Protein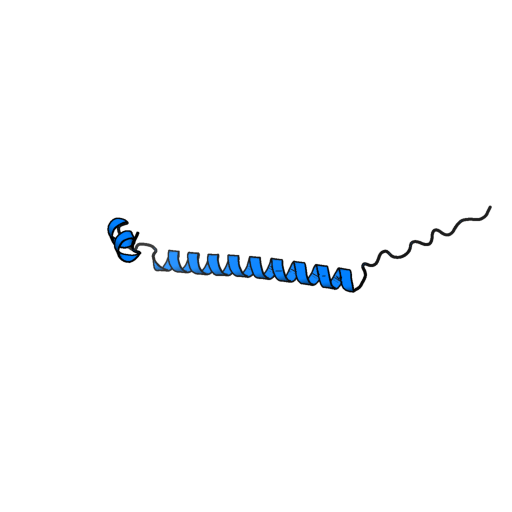 AF-A0A9E5ASD8-F1 (afdb_monomer_lite)

Secondary structure (DSSP, 8-state):
-----------PPPHHHHHHHHHHHHHHHHHHHHHHHHHHHHHHHHHHHTTSPPPPHHHHHHHHT-

Radius of gyration: 27.7 Å; chains: 1; bounding box: 80×18×58 Å

Structure (mmCIF, N/CA/C/O backbone):
data_AF-A0A9E5ASD8-F1
#
_entry.id   AF-A0A9E5ASD8-F1
#
loop_
_atom_site.group_PDB
_atom_site.id
_atom_site.type_symbol
_atom_site.label_atom_id
_atom_site.label_alt_id
_atom_site.label_comp_id
_atom_site.label_asym_id
_atom_site.label_entity_id
_atom_site.label_seq_id
_atom_site.pdbx_PDB_ins_code
_atom_site.Cartn_x
_atom_site.Cartn_y
_atom_site.Cartn_z
_atom_site.occupancy
_atom_site.B_iso_or_equiv
_atom_site.auth_seq_id
_atom_site.auth_comp_id
_atom_site.auth_asym_id
_atom_site.auth_atom_id
_atom_site.pdbx_PDB_model_num
ATOM 1 N N . MET A 1 1 ? 55.485 -10.154 -34.517 1.00 41.66 1 MET A N 1
ATOM 2 C CA . MET A 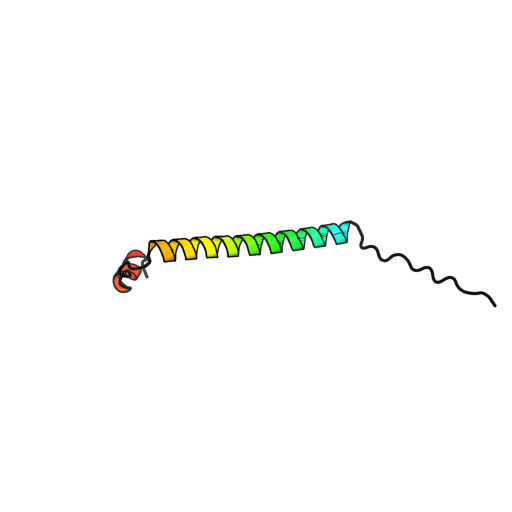1 1 ? 54.530 -10.441 -33.426 1.00 41.66 1 MET A CA 1
ATOM 3 C C . MET A 1 1 ? 53.499 -9.320 -33.409 1.00 41.66 1 MET A C 1
ATOM 5 O O . MET A 1 1 ? 53.813 -8.243 -32.923 1.00 41.66 1 MET A O 1
ATOM 9 N N . SER A 1 2 ? 52.333 -9.518 -34.029 1.00 49.62 2 SER A N 1
ATOM 10 C CA . SER A 1 2 ? 51.270 -8.501 -34.075 1.00 49.62 2 SER A CA 1
ATOM 11 C C . SER A 1 2 ? 50.397 -8.616 -32.833 1.00 49.62 2 SER A C 1
ATOM 13 O O . SER A 1 2 ? 49.753 -9.641 -32.619 1.00 49.62 2 SER A O 1
ATOM 15 N N . THR A 1 3 ? 50.385 -7.581 -32.002 1.00 53.47 3 THR A N 1
ATOM 16 C CA . THR A 1 3 ? 49.512 -7.493 -30.833 1.00 53.47 3 THR A CA 1
ATOM 17 C C . THR A 1 3 ? 48.122 -7.043 -31.278 1.00 53.47 3 THR A C 1
ATOM 19 O O . THR A 1 3 ? 47.926 -5.929 -31.759 1.00 53.47 3 THR A O 1
ATOM 22 N N . ALA A 1 4 ? 47.137 -7.932 -31.151 1.00 56.47 4 ALA A N 1
ATOM 23 C CA . ALA A 1 4 ? 45.743 -7.595 -31.400 1.00 56.47 4 ALA A CA 1
ATOM 24 C C . ALA A 1 4 ? 45.250 -6.623 -30.316 1.00 56.47 4 ALA A C 1
ATOM 26 O O . ALA A 1 4 ? 45.187 -6.964 -29.133 1.00 56.47 4 ALA A O 1
ATOM 27 N N . VAL A 1 5 ? 44.894 -5.404 -30.719 1.00 60.31 5 VAL A N 1
ATOM 28 C CA . VAL A 1 5 ? 44.244 -4.429 -29.840 1.00 60.31 5 VAL A CA 1
ATOM 29 C C . VAL A 1 5 ? 42.808 -4.893 -29.617 1.00 60.31 5 VAL A C 1
ATOM 31 O O . VAL A 1 5 ? 41.963 -4.806 -30.508 1.00 60.31 5 VAL A O 1
ATOM 34 N N . VAL A 1 6 ? 42.529 -5.423 -28.425 1.00 63.12 6 VAL A N 1
ATOM 35 C CA . VAL A 1 6 ? 41.176 -5.799 -28.002 1.00 63.12 6 VAL A CA 1
ATOM 36 C C . VAL A 1 6 ? 40.337 -4.527 -27.911 1.00 63.12 6 VAL A C 1
ATOM 38 O O . VAL A 1 6 ? 40.391 -3.793 -26.924 1.00 63.12 6 VAL A O 1
ATOM 41 N N . ASN A 1 7 ? 39.559 -4.259 -28.958 1.00 57.56 7 ASN A N 1
ATOM 42 C CA . ASN A 1 7 ? 38.579 -3.185 -28.978 1.00 57.56 7 ASN A CA 1
ATOM 43 C C . ASN A 1 7 ? 37.441 -3.534 -28.006 1.00 57.56 7 ASN A C 1
ATOM 45 O O . ASN A 1 7 ? 36.463 -4.190 -28.373 1.00 57.56 7 ASN A O 1
ATOM 49 N N . ARG A 1 8 ? 37.580 -3.132 -26.738 1.00 60.47 8 ARG A N 1
ATOM 50 C CA . ARG A 1 8 ? 36.484 -3.176 -25.766 1.00 60.47 8 ARG A CA 1
ATOM 51 C C . ARG A 1 8 ? 35.458 -2.132 -26.185 1.00 60.47 8 ARG A C 1
ATOM 53 O O . ARG A 1 8 ? 35.526 -0.987 -25.748 1.00 60.47 8 ARG A O 1
ATOM 60 N N . LYS A 1 9 ? 34.499 -2.533 -27.026 1.00 56.97 9 LYS A N 1
ATOM 61 C CA . LYS A 1 9 ? 33.251 -1.785 -27.214 1.00 56.97 9 LYS A CA 1
ATOM 62 C C . LYS A 1 9 ? 32.711 -1.468 -25.824 1.00 56.97 9 LYS A C 1
ATOM 64 O O . LYS A 1 9 ? 32.389 -2.377 -25.059 1.00 56.97 9 LYS A O 1
ATOM 69 N N . SER A 1 10 ? 32.674 -0.187 -25.480 1.00 61.09 10 SER A N 1
ATOM 70 C CA . SER A 1 10 ? 32.066 0.282 -24.248 1.00 61.09 10 SER A CA 1
ATOM 71 C C . SER A 1 10 ? 30.610 -0.175 -24.264 1.00 61.09 10 SER A C 1
ATOM 73 O O . SER A 1 10 ? 29.796 0.303 -25.049 1.00 61.09 10 SER A O 1
ATOM 75 N N . SER A 1 11 ? 30.289 -1.162 -23.425 1.00 64.06 11 SER A N 1
ATOM 76 C CA . SER A 1 11 ? 28.933 -1.684 -23.242 1.00 64.06 11 SER A CA 1
ATOM 77 C C . SER A 1 11 ? 28.105 -0.670 -22.451 1.00 64.06 11 SER A C 1
ATOM 79 O O . SER A 1 11 ? 27.633 -0.938 -21.348 1.00 64.06 11 SER A O 1
ATOM 81 N N . GLN A 1 12 ? 27.987 0.545 -22.978 1.00 65.00 12 GLN A N 1
ATOM 82 C CA . GLN A 1 12 ? 27.053 1.521 -22.457 1.00 65.00 12 GLN A CA 1
ATOM 83 C C . GLN A 1 12 ? 25.653 1.075 -22.887 1.00 65.00 12 GLN A C 1
ATOM 85 O O . GLN A 1 12 ? 25.419 0.893 -24.084 1.00 65.00 12 GLN A O 1
ATOM 90 N N . PRO A 1 13 ? 24.722 0.863 -21.940 1.00 71.00 13 PRO A N 1
ATOM 91 C CA . PRO A 1 13 ? 23.353 0.531 -22.293 1.00 71.00 13 PRO A CA 1
ATOM 92 C C . PRO A 1 13 ? 22.780 1.646 -23.165 1.00 71.00 13 PRO A C 1
ATOM 94 O O . PRO A 1 13 ? 23.017 2.832 -22.899 1.00 71.00 13 PRO A O 1
ATOM 97 N N . SER A 1 14 ? 22.035 1.258 -24.202 1.00 85.25 14 SER A N 1
ATOM 98 C CA . SER A 1 14 ? 21.366 2.211 -25.083 1.00 85.25 14 SER A CA 1
ATOM 99 C C . SER A 1 14 ? 20.472 3.153 -24.274 1.00 85.25 14 SER A C 1
ATOM 101 O O . SER A 1 14 ? 20.020 2.828 -23.169 1.00 85.25 14 SER A O 1
ATOM 103 N N . LEU A 1 15 ? 20.206 4.336 -24.825 1.00 89.38 15 LEU A N 1
ATOM 104 C CA . LEU A 1 15 ? 19.299 5.302 -24.208 1.00 89.3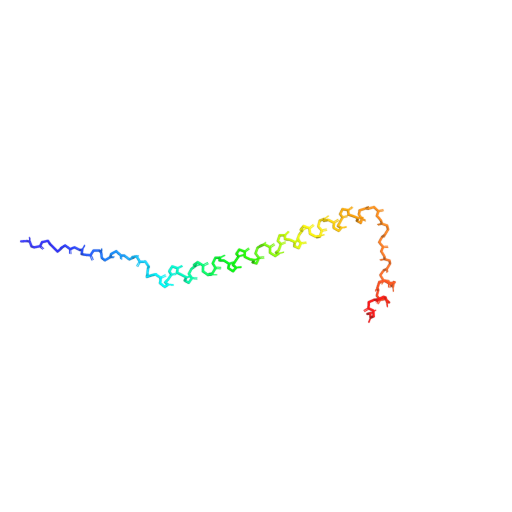8 15 LEU A CA 1
ATOM 105 C C . LEU A 1 15 ? 17.945 4.656 -23.861 1.00 89.38 15 LEU A C 1
ATOM 107 O O . LEU A 1 15 ? 17.441 4.846 -22.757 1.00 89.38 15 LEU A O 1
ATOM 111 N N . ASP A 1 16 ? 17.426 3.791 -24.735 1.00 91.31 16 ASP A N 1
ATOM 112 C CA . ASP A 1 16 ? 16.185 3.047 -24.500 1.00 91.31 16 ASP A CA 1
ATOM 113 C C . ASP A 1 16 ? 16.258 2.121 -23.285 1.00 91.31 16 ASP A C 1
ATOM 115 O O . ASP A 1 16 ? 15.309 2.045 -22.502 1.00 91.31 16 ASP A O 1
ATOM 119 N N . ALA A 1 17 ? 17.386 1.433 -23.085 1.00 90.81 17 ALA A N 1
ATOM 120 C CA . ALA A 1 17 ? 17.587 0.588 -21.913 1.00 90.81 17 ALA A CA 1
ATOM 121 C C . ALA A 1 17 ? 17.599 1.424 -20.621 1.00 90.81 17 ALA A C 1
ATOM 123 O O . ALA A 1 17 ? 17.007 1.021 -19.616 1.00 90.81 17 ALA A O 1
ATOM 124 N N . LYS A 1 18 ? 18.196 2.625 -20.659 1.00 92.06 18 LYS A N 1
ATOM 125 C CA . LYS A 1 18 ? 18.172 3.573 -19.533 1.00 92.06 18 LYS A CA 1
ATOM 126 C C . LYS A 1 18 ? 16.752 4.075 -19.250 1.00 92.06 18 LYS A C 1
ATOM 128 O O . LYS A 1 18 ? 16.333 4.066 -18.095 1.00 92.06 18 LYS A O 1
ATOM 133 N N . ILE A 1 19 ? 15.985 4.428 -20.285 1.00 94.50 19 ILE A N 1
ATOM 134 C CA . ILE A 1 19 ? 14.589 4.880 -20.153 1.00 94.50 19 ILE A CA 1
ATOM 135 C C . ILE A 1 19 ? 13.706 3.775 -19.565 1.00 94.50 19 ILE A C 1
ATOM 137 O O . ILE A 1 19 ? 12.917 4.032 -18.656 1.00 94.50 19 ILE A O 1
ATOM 141 N N . ARG A 1 20 ? 13.835 2.533 -20.049 1.00 95.44 20 ARG A N 1
ATOM 142 C CA . ARG A 1 20 ? 13.071 1.391 -19.518 1.00 95.44 20 ARG A CA 1
ATOM 143 C C . ARG A 1 20 ? 13.367 1.159 -18.041 1.00 95.44 20 ARG A C 1
ATOM 145 O O . ARG A 1 20 ? 12.433 1.004 -17.259 1.00 95.44 20 ARG A O 1
ATOM 152 N N . ARG A 1 21 ? 14.646 1.200 -17.655 1.00 95.00 21 ARG A N 1
ATOM 153 C CA . ARG A 1 21 ? 15.053 1.055 -16.254 1.00 95.00 21 ARG A CA 1
ATOM 154 C C . ARG A 1 21 ? 14.497 2.179 -15.382 1.00 95.00 21 ARG A C 1
ATOM 156 O O . ARG A 1 21 ? 13.954 1.895 -14.323 1.00 95.00 21 ARG A O 1
ATOM 163 N N . ALA A 1 22 ? 14.567 3.428 -15.840 1.00 96.25 22 ALA A N 1
ATOM 164 C CA . ALA A 1 22 ? 14.008 4.562 -15.107 1.00 96.25 22 ALA A CA 1
ATOM 165 C C . ALA A 1 22 ? 12.493 4.413 -14.882 1.00 96.25 22 ALA A C 1
ATOM 167 O O . ALA A 1 22 ? 12.009 4.636 -13.777 1.00 96.25 22 ALA A O 1
ATOM 168 N N . LYS A 1 23 ? 11.742 3.964 -15.897 1.00 97.56 23 LYS A N 1
ATOM 169 C CA . LYS A 1 23 ? 10.301 3.696 -15.761 1.00 97.56 23 LYS A CA 1
ATOM 170 C C . LYS A 1 23 ? 9.994 2.582 -14.759 1.00 97.56 23 LYS A C 1
ATOM 172 O O . LYS A 1 23 ? 8.997 2.688 -14.055 1.00 97.56 23 LYS A O 1
ATOM 177 N N . ALA A 1 24 ? 10.814 1.531 -14.707 1.00 97.38 24 ALA A N 1
ATOM 178 C CA . ALA A 1 24 ? 10.655 0.464 -13.719 1.00 97.38 24 ALA A CA 1
ATOM 179 C C . ALA A 1 24 ? 10.849 1.003 -12.294 1.00 97.38 24 ALA A C 1
ATOM 181 O O . ALA A 1 24 ? 9.963 0.844 -11.463 1.00 97.38 24 ALA A O 1
ATOM 182 N N . VAL A 1 25 ? 11.929 1.757 -12.066 1.00 97.62 25 VAL A N 1
ATOM 183 C CA . VAL A 1 25 ? 12.216 2.376 -10.762 1.00 97.62 25 VAL A CA 1
ATOM 184 C C . VAL A 1 25 ? 11.096 3.325 -10.327 1.00 97.62 25 VAL A C 1
ATOM 186 O O . VAL A 1 25 ? 10.692 3.308 -9.173 1.00 97.62 25 VAL A O 1
ATOM 189 N N . LEU A 1 26 ? 10.548 4.134 -11.239 1.00 97.81 26 LEU A N 1
ATOM 190 C CA . LEU A 1 26 ? 9.440 5.036 -10.904 1.00 97.81 26 LEU A CA 1
ATOM 191 C C . LEU A 1 26 ? 8.163 4.291 -10.494 1.00 97.81 26 LEU A C 1
ATOM 193 O O . LEU A 1 26 ? 7.422 4.792 -9.653 1.00 97.81 26 LEU A O 1
ATOM 197 N N . ARG A 1 27 ? 7.900 3.113 -11.070 1.00 97.62 27 ARG A N 1
ATOM 198 C CA . ARG A 1 27 ? 6.761 2.276 -10.663 1.00 97.62 27 ARG A CA 1
ATOM 199 C C . ARG A 1 27 ? 6.982 1.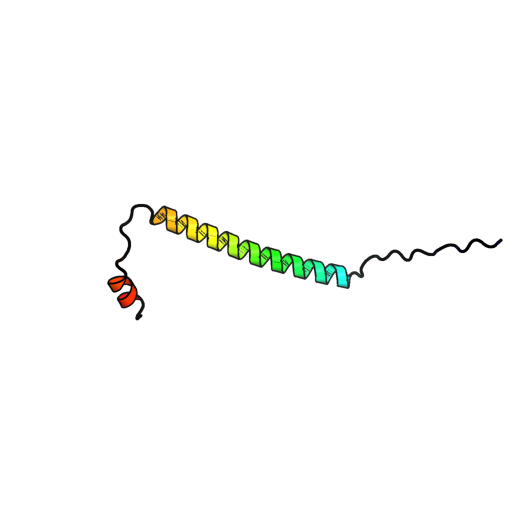702 -9.272 1.00 97.62 27 ARG A C 1
ATOM 201 O O . ARG A 1 27 ? 6.116 1.865 -8.429 1.00 97.62 27 ARG A O 1
ATOM 208 N N . GLU A 1 28 ? 8.161 1.139 -9.022 1.00 97.12 28 GLU A N 1
ATOM 209 C CA . GLU A 1 28 ? 8.525 0.618 -7.700 1.00 97.12 28 GLU A CA 1
ATOM 210 C C . GLU A 1 28 ? 8.429 1.706 -6.624 1.00 97.12 28 GLU A C 1
ATOM 212 O O . GLU A 1 28 ? 7.864 1.481 -5.560 1.00 97.12 28 GLU A O 1
ATOM 217 N N . LEU A 1 29 ? 8.918 2.917 -6.913 1.00 97.12 29 LEU A N 1
ATOM 218 C CA . LEU A 1 29 ? 8.811 4.045 -5.988 1.00 97.12 29 LEU A CA 1
ATOM 219 C C . LEU A 1 29 ? 7.362 4.446 -5.717 1.00 97.12 29 LEU A C 1
ATOM 221 O O . LEU A 1 29 ? 7.036 4.759 -4.577 1.00 97.12 29 LEU A O 1
ATOM 225 N N . ARG A 1 30 ? 6.499 4.445 -6.738 1.00 96.12 30 ARG A N 1
ATOM 226 C CA . ARG A 1 30 ? 5.074 4.728 -6.547 1.00 96.12 30 ARG A CA 1
ATOM 227 C C . ARG A 1 30 ? 4.436 3.685 -5.632 1.00 96.12 30 ARG A C 1
ATOM 229 O O . ARG A 1 30 ? 3.781 4.068 -4.673 1.00 96.12 30 ARG A O 1
ATOM 236 N N . ASP A 1 31 ? 4.677 2.405 -5.891 1.00 96.31 31 ASP A N 1
ATOM 237 C CA . ASP A 1 31 ? 4.090 1.319 -5.104 1.00 96.31 31 ASP A CA 1
ATOM 238 C C . ASP A 1 31 ? 4.574 1.376 -3.633 1.00 96.31 31 ASP A C 1
ATOM 240 O O . ASP A 1 31 ? 3.805 1.147 -2.702 1.00 96.31 31 ASP A O 1
ATOM 244 N N . VAL A 1 32 ? 5.834 1.774 -3.397 1.00 96.56 32 VAL A N 1
ATOM 245 C CA . VAL A 1 32 ? 6.366 2.015 -2.041 1.00 96.56 32 VAL A CA 1
ATOM 246 C C . VAL A 1 32 ? 5.718 3.228 -1.370 1.00 96.56 32 VAL A C 1
ATOM 248 O O . VAL A 1 32 ? 5.479 3.200 -0.163 1.00 96.56 32 VAL A O 1
ATOM 251 N N . LEU A 1 33 ? 5.458 4.308 -2.111 1.00 96.69 33 LEU A N 1
ATOM 252 C CA . LEU A 1 33 ? 4.785 5.486 -1.559 1.00 96.69 33 LEU A CA 1
ATOM 253 C C . LEU A 1 33 ? 3.341 5.174 -1.157 1.00 96.69 33 LEU A C 1
ATOM 255 O O . LEU A 1 33 ? 2.936 5.586 -0.075 1.00 96.69 33 LEU A O 1
ATOM 259 N N . GLU A 1 34 ? 2.612 4.408 -1.970 1.00 95.62 34 GLU A N 1
ATOM 260 C CA . GLU A 1 34 ? 1.252 3.956 -1.646 1.00 95.62 34 GLU A CA 1
ATOM 261 C C . GLU A 1 34 ? 1.235 3.134 -0.343 1.00 95.62 34 GLU A C 1
ATOM 263 O O . GLU A 1 34 ? 0.489 3.463 0.577 1.00 95.62 34 GLU A O 1
ATOM 268 N N . ASP A 1 35 ? 2.138 2.157 -0.183 1.00 96.38 35 ASP A N 1
ATOM 269 C CA . ASP A 1 35 ? 2.253 1.378 1.065 1.00 96.38 35 ASP A CA 1
ATOM 270 C C . ASP A 1 35 ? 2.645 2.251 2.276 1.00 96.38 35 ASP A C 1
ATOM 272 O O . ASP A 1 35 ? 2.170 2.046 3.396 1.00 96.38 35 ASP A O 1
ATOM 276 N N . LEU A 1 36 ? 3.503 3.259 2.090 1.00 96.00 36 LEU A N 1
ATOM 277 C CA . LEU A 1 36 ? 3.859 4.184 3.171 1.00 96.00 36 LEU A CA 1
ATOM 278 C C . LEU A 1 36 ? 2.682 5.056 3.610 1.00 96.00 36 LEU A C 1
ATOM 280 O O . LEU A 1 36 ? 2.532 5.298 4.813 1.00 96.00 36 LEU A O 1
ATOM 284 N N . ASP A 1 37 ? 1.870 5.525 2.669 1.00 96.00 37 ASP A N 1
ATOM 285 C CA . ASP A 1 37 ? 0.692 6.328 2.977 1.00 96.00 37 ASP A CA 1
ATOM 286 C C . ASP A 1 37 ? -0.402 5.474 3.638 1.00 96.00 37 ASP A C 1
ATOM 288 O O . ASP A 1 37 ? -0.904 5.868 4.693 1.00 96.00 37 ASP A O 1
ATOM 292 N N . ASP A 1 38 ? -0.635 4.240 3.178 1.00 96.25 38 ASP A N 1
ATOM 293 C CA . ASP A 1 38 ? -1.521 3.279 3.856 1.00 96.25 38 ASP A CA 1
ATOM 294 C C . ASP A 1 38 ? -1.083 3.022 5.309 1.00 96.25 38 ASP A C 1
ATOM 296 O O . ASP A 1 38 ? -1.890 3.006 6.248 1.00 9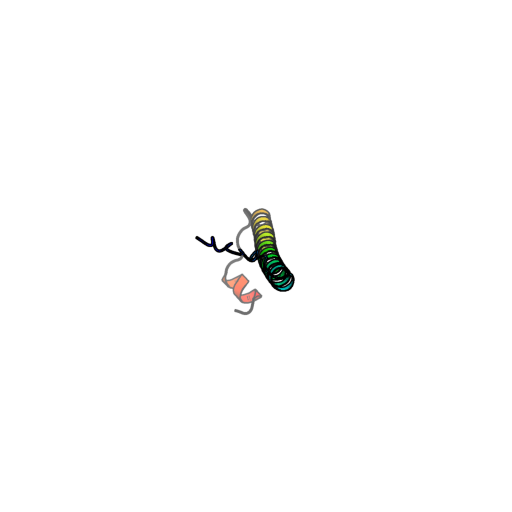6.25 38 ASP A O 1
ATOM 300 N N . ARG A 1 39 ? 0.226 2.860 5.541 1.00 95.62 39 ARG A N 1
ATOM 301 C CA . ARG A 1 39 ? 0.779 2.681 6.895 1.00 95.62 39 ARG A CA 1
ATOM 302 C C . ARG A 1 39 ? 0.584 3.916 7.764 1.00 95.62 39 ARG A C 1
ATOM 304 O O . ARG A 1 39 ? 0.326 3.772 8.964 1.00 95.62 39 ARG A O 1
ATOM 311 N N . ARG A 1 40 ? 0.721 5.118 7.198 1.00 96.19 40 ARG A N 1
ATOM 312 C CA . ARG A 1 40 ? 0.469 6.380 7.911 1.00 96.19 40 ARG A CA 1
ATOM 313 C C . ARG A 1 40 ? -0.993 6.499 8.304 1.00 96.19 40 ARG A C 1
ATOM 315 O O . ARG A 1 40 ? -1.269 6.801 9.467 1.00 96.19 40 ARG A O 1
ATOM 322 N N . ASP A 1 41 ? -1.903 6.190 7.392 1.00 96.69 41 ASP A N 1
ATOM 323 C CA . ASP A 1 41 ? -3.340 6.224 7.648 1.00 96.69 41 ASP A CA 1
ATOM 324 C C . ASP A 1 41 ? -3.742 5.205 8.713 1.00 96.69 41 ASP A C 1
ATOM 326 O O . ASP A 1 41 ? -4.463 5.533 9.663 1.00 96.69 41 ASP A O 1
ATOM 330 N N . LEU A 1 42 ? -3.188 3.993 8.646 1.00 94.81 42 LEU A N 1
ATOM 331 C CA . LEU A 1 42 ? -3.395 2.968 9.663 1.00 94.81 42 LEU A CA 1
ATOM 332 C C . LEU A 1 42 ? -2.847 3.400 11.032 1.00 94.81 42 LEU A C 1
ATOM 334 O O . LEU A 1 42 ? -3.511 3.212 12.055 1.00 94.81 42 LEU A O 1
ATOM 338 N N . ALA A 1 43 ? -1.655 3.998 11.082 1.00 96.06 43 ALA A N 1
ATOM 339 C CA . ALA A 1 43 ? -1.072 4.512 12.321 1.00 96.06 43 ALA A CA 1
ATOM 340 C C . ALA A 1 43 ? -1.913 5.654 12.917 1.00 96.06 43 ALA A C 1
ATOM 342 O O . ALA A 1 43 ? -2.167 5.676 14.127 1.00 96.06 43 ALA A O 1
ATOM 343 N N . ALA A 1 44 ? -2.403 6.568 12.078 1.00 95.00 44 ALA A N 1
ATOM 344 C CA . ALA A 1 44 ? -3.296 7.645 12.486 1.00 95.00 44 ALA A CA 1
ATOM 345 C C . ALA A 1 44 ? -4.633 7.100 13.014 1.00 95.00 44 ALA A C 1
ATOM 347 O O . ALA A 1 44 ? -5.096 7.523 14.077 1.00 95.00 44 ALA A O 1
ATOM 348 N N . ALA A 1 45 ? -5.227 6.118 12.330 1.00 92.50 45 ALA A N 1
ATOM 349 C CA . ALA A 1 45 ? -6.453 5.455 12.763 1.00 92.50 45 ALA A CA 1
ATOM 350 C C . ALA A 1 45 ? -6.265 4.732 14.105 1.00 92.50 45 ALA A C 1
ATOM 352 O O . ALA A 1 45 ? -7.091 4.896 15.007 1.00 92.50 45 ALA A O 1
ATOM 353 N N . LYS A 1 46 ? -5.154 4.003 14.279 1.00 91.69 46 LYS A N 1
ATOM 354 C CA . LYS A 1 46 ? -4.788 3.367 15.554 1.00 91.69 46 LYS A CA 1
ATOM 355 C C . LYS A 1 46 ? -4.679 4.392 16.673 1.00 91.69 46 LYS A C 1
ATOM 357 O O . LYS A 1 46 ? -5.290 4.203 17.717 1.00 91.69 46 LYS A O 1
ATOM 362 N N . LYS A 1 47 ? -3.966 5.500 16.450 1.00 93.69 47 LYS A N 1
ATOM 363 C CA . LYS A 1 47 ? -3.831 6.577 17.440 1.00 93.69 47 LYS A CA 1
ATOM 364 C C . LYS A 1 47 ? -5.187 7.190 17.799 1.00 93.69 47 LYS A C 1
ATOM 366 O O . LYS A 1 47 ? -5.485 7.36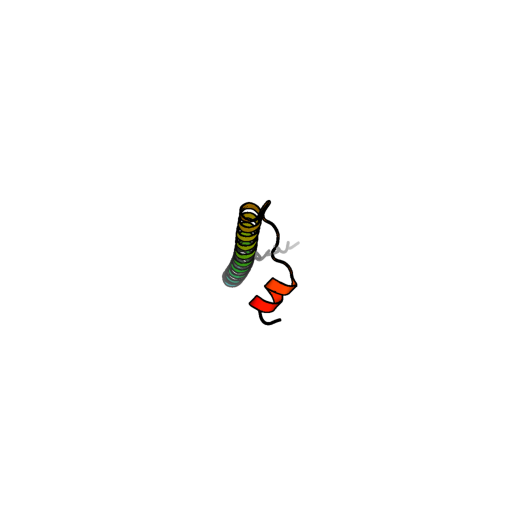2 18.975 1.00 93.69 47 LYS A O 1
ATOM 371 N N . ARG A 1 48 ? -6.027 7.482 16.801 1.00 92.00 48 ARG A N 1
ATOM 372 C CA . ARG A 1 48 ? -7.370 8.061 16.989 1.00 92.00 48 ARG A CA 1
ATOM 373 C C . ARG A 1 48 ? -8.326 7.129 17.737 1.00 92.00 48 ARG A C 1
ATOM 375 O O . ARG A 1 48 ? -9.230 7.610 18.421 1.00 92.00 48 ARG A O 1
ATOM 382 N N . ASN A 1 49 ? -8.172 5.820 17.564 1.00 89.19 49 ASN A N 1
ATOM 383 C CA . ASN A 1 49 ? -9.038 4.808 18.168 1.00 89.19 49 ASN A CA 1
ATOM 384 C C . ASN A 1 49 ? -8.436 4.161 19.420 1.00 89.19 49 ASN A C 1
ATOM 386 O O . ASN A 1 49 ? -9.099 3.348 20.061 1.00 89.19 49 ASN A O 1
ATOM 390 N N . HIS A 1 50 ? -7.213 4.531 19.796 1.00 91.38 50 HIS A N 1
ATOM 391 C CA . HIS A 1 50 ? -6.561 4.027 20.993 1.00 91.38 50 HIS A CA 1
ATOM 392 C C . HIS A 1 50 ? -7.415 4.316 22.237 1.00 91.38 50 HIS A C 1
ATOM 394 O O . HIS A 1 50 ? -7.818 5.454 22.473 1.00 91.38 50 HIS A O 1
ATOM 400 N N . GLY A 1 51 ? -7.696 3.276 23.025 1.00 88.50 51 GLY A N 1
ATOM 401 C CA . GLY A 1 51 ? -8.497 3.368 24.249 1.00 88.50 51 GLY A CA 1
ATOM 402 C C . GLY A 1 51 ? -10.013 3.453 24.037 1.00 88.50 51 GLY A C 1
ATOM 403 O O . GLY A 1 51 ? -10.748 3.469 25.022 1.00 88.50 51 GLY A O 1
ATOM 404 N N . LYS A 1 52 ? -10.508 3.479 22.791 1.00 89.94 52 LYS A N 1
ATOM 405 C CA . LYS A 1 52 ? -11.950 3.382 22.528 1.00 89.94 52 LYS A CA 1
ATOM 406 C C . LYS A 1 52 ? -12.400 1.920 22.618 1.00 89.94 52 LYS A C 1
ATOM 408 O O . LYS A 1 52 ? -11.672 1.044 22.147 1.00 89.94 52 LYS A O 1
ATOM 413 N N . PRO A 1 53 ? -13.588 1.638 23.178 1.00 86.75 53 PRO A N 1
ATOM 414 C CA . PRO A 1 53 ? -14.167 0.307 23.082 1.00 86.75 53 PRO A CA 1
ATOM 415 C C . PRO A 1 53 ? -14.351 -0.057 21.604 1.00 86.75 53 PRO A C 1
ATOM 417 O O . PRO A 1 53 ? -14.795 0.767 20.803 1.00 86.75 53 PRO A O 1
ATOM 420 N N . GLY A 1 54 ? -13.967 -1.279 21.235 1.00 86.06 54 GLY A N 1
ATOM 421 C CA . GLY A 1 54 ? -14.176 -1.779 19.880 1.00 86.06 54 GLY A CA 1
ATOM 422 C C . GLY A 1 54 ? -15.664 -1.960 19.579 1.00 86.06 54 GLY A C 1
ATOM 423 O O . GLY A 1 54 ? -16.452 -2.262 20.476 1.00 86.06 54 GLY A O 1
ATOM 424 N N . THR A 1 55 ? -16.049 -1.809 18.312 1.00 86.38 55 THR A N 1
ATOM 425 C CA . THR A 1 55 ? -17.409 -2.129 17.868 1.00 86.38 55 THR A CA 1
ATOM 426 C C . THR A 1 55 ? -17.631 -3.642 17.960 1.00 86.38 55 THR A C 1
ATOM 428 O O . THR A 1 55 ? -16.832 -4.402 17.404 1.00 86.38 55 THR A O 1
ATOM 431 N N . PRO A 1 56 ? -18.694 -4.119 18.635 1.00 92.31 56 PRO A N 1
ATOM 432 C CA . PRO A 1 56 ? -19.007 -5.542 18.683 1.00 92.31 56 PRO A CA 1
ATOM 433 C C . PRO A 1 56 ? -19.179 -6.125 17.278 1.00 92.31 56 PRO A C 1
ATOM 435 O O . PRO A 1 56 ? -19.884 -5.551 16.449 1.00 92.31 56 PRO A O 1
ATOM 438 N N . TRP A 1 57 ? -18.601 -7.303 17.023 1.00 89.00 57 TRP A N 1
ATOM 439 C CA . TRP A 1 57 ? -18.624 -7.923 15.691 1.00 89.00 57 TRP A CA 1
ATOM 440 C C . TRP A 1 57 ? -20.039 -8.078 15.120 1.00 89.00 57 TRP A C 1
ATOM 442 O O . TRP A 1 57 ? -20.266 -7.758 13.962 1.00 89.00 57 TRP A O 1
ATOM 452 N N . LYS A 1 58 ? -21.018 -8.482 15.941 1.00 92.81 58 LYS A N 1
ATOM 453 C CA . LYS A 1 58 ? -22.422 -8.605 15.506 1.00 92.81 58 LYS A CA 1
ATOM 454 C C . LYS A 1 58 ? -23.011 -7.282 15.007 1.00 92.81 58 LYS A C 1
ATOM 456 O O . LYS A 1 58 ? -23.841 -7.290 14.105 1.00 92.81 58 LYS A O 1
ATOM 461 N N . GLN A 1 59 ? -22.607 -6.163 15.608 1.00 93.81 59 GLN A N 1
ATOM 462 C CA . GLN A 1 59 ? -23.041 -4.837 15.180 1.00 93.81 59 GLN A CA 1
ATOM 463 C C . GLN A 1 59 ? -22.334 -4.436 13.881 1.00 93.81 59 GLN A C 1
ATOM 465 O O . GLN A 1 59 ? -23.005 -4.043 12.934 1.00 93.81 59 GLN A O 1
ATOM 470 N N . ALA A 1 60 ? -21.012 -4.612 13.811 1.00 92.06 60 ALA A N 1
ATOM 471 C CA . ALA A 1 60 ? -20.237 -4.316 12.608 1.00 92.06 60 ALA A CA 1
ATOM 472 C C . ALA A 1 60 ? -20.709 -5.136 11.392 1.00 92.06 60 ALA A C 1
ATOM 474 O O . ALA A 1 60 ? -20.887 -4.587 10.312 1.00 92.06 60 ALA A O 1
ATOM 475 N N . ALA A 1 61 ? -20.975 -6.432 11.577 1.00 91.50 61 ALA A N 1
ATOM 476 C CA . ALA A 1 61 ? -21.475 -7.324 10.533 1.00 91.50 61 ALA A CA 1
ATOM 477 C C . ALA A 1 61 ? -22.839 -6.858 9.993 1.00 91.50 61 ALA A C 1
ATOM 479 O O . ALA A 1 61 ? -23.019 -6.714 8.786 1.00 91.50 61 ALA A O 1
ATOM 480 N N . LYS A 1 62 ? -23.759 -6.477 10.893 1.00 94.44 62 LYS A N 1
ATOM 481 C CA . LYS A 1 62 ? -25.059 -5.900 10.519 1.00 94.44 62 LYS A CA 1
ATOM 482 C C . LYS A 1 62 ? -24.921 -4.599 9.718 1.00 94.44 62 LYS A C 1
ATOM 484 O O . LYS A 1 62 ? -25.664 -4.409 8.763 1.00 94.44 62 LYS A O 1
ATOM 489 N N . GLU A 1 63 ? -24.011 -3.708 10.109 1.00 92.69 63 GLU A N 1
ATOM 490 C CA . GLU A 1 63 ? -23.762 -2.439 9.404 1.00 92.69 63 GLU A CA 1
ATOM 491 C C . GLU A 1 63 ? -23.122 -2.652 8.020 1.00 92.69 63 GLU A C 1
ATOM 493 O O . GLU A 1 63 ? -23.391 -1.885 7.098 1.00 92.69 63 GLU A O 1
ATOM 498 N N . LEU A 1 64 ? -22.316 -3.707 7.861 1.00 92.94 64 LEU A N 1
ATOM 499 C CA . LEU A 1 64 ? -21.627 -4.060 6.614 1.00 92.94 64 LEU A CA 1
ATOM 500 C C . LEU A 1 64 ? -22.426 -5.011 5.705 1.00 92.94 64 LEU A C 1
ATOM 502 O O . LEU A 1 64 ? -22.012 -5.248 4.572 1.00 92.94 64 LEU A O 1
ATOM 506 N N . GLY A 1 65 ? -23.559 -5.540 6.173 1.00 93.00 65 GLY A N 1
ATOM 507 C CA . GLY A 1 65 ? -24.404 -6.461 5.408 1.00 93.00 65 GLY A CA 1
ATOM 508 C C . GLY A 1 65 ? -23.797 -7.853 5.203 1.00 93.00 65 GLY A C 1
ATOM 509 O O . GLY A 1 65 ? -24.092 -8.491 4.192 1.00 93.00 65 GLY A O 1
ATOM 510 N N . ILE A 1 66 ? -22.953 -8.303 6.139 1.00 87.50 66 ILE A N 1
ATOM 511 C CA . ILE A 1 66 ? -22.281 -9.617 6.140 1.00 87.50 66 ILE A CA 1
ATOM 512 C C . ILE A 1 66 ? -22.689 -10.481 7.333 1.00 87.50 66 ILE A C 1
ATOM 514 O O . ILE A 1 66 ? -23.155 -9.923 8.354 1.00 87.50 66 ILE A O 1
#

Sequence (66 aa):
MSTAVVNRKSSQPSLDAKIRRAKAVLRELRDVLEDLDDRRDLAAAKKRNHGKPGTPWKQAAKELGI

Foldseek 3Di:
DDDDDPPPPPPDPDPVVVVVVVVVVVVVVVVVVVVVVVVVVVVVVCVVCPPPDDDPPVRVCVVVVD

pLDDT: mean 86.57, std 14.56, range [41.66, 97.81]